Protein AF-A0A850MIR7-F1 (afdb_monomer)

Foldseek 3Di:
DDAAEAEDEAADPPPPDDVVVVVVVCCVVVVRYDYDYYYHPLCVVCVVVVLLVVLQVVQQQDQPDPVCNPDGDRGDPVSSVVSSCVSVCVDVDDPDDDDDDDDD

Solvent-accessible surface area (backbone atoms only — not comparable to full-atom values): 6648 Å² total; per-residue (Å²): 134,86,72,45,77,43,81,46,60,56,64,66,88,59,88,84,70,57,65,70,60,52,48,54,52,47,41,71,73,67,67,57,53,54,75,42,85,45,57,34,58,63,66,66,74,37,72,82,72,44,48,64,59,52,14,43,53,56,36,40,68,58,67,88,40,88,94,49,63,81,66,83,58,85,57,52,71,69,46,27,53,48,37,40,34,41,76,69,59,75,46,87,74,83,95,71,84,85,82,83,80,80,86,127

pLDDT: mean 78.3, std 12.09, range [41.72, 90.81]

Nearest PDB structures (foldseek):
  5mmh-assembly4_D-5  TM=6.174E-01  e=6.036E+00  Pseudomonas aeruginosa PAO1
  3hhf-assembly1_B  TM=5.727E-01  e=7.838E+00  Neisseria meningitidis serogroup B
  3a1i-assembly1_A-2  TM=2.894E-01  e=1.435E+00  Rhodococcus sp. N-771
  2ziw-assembly1_A  TM=2.561E-01  e=3.822E+00  Danio rerio

Radius of gyration: 18.06 Å; Cα contacts (8 Å, |Δi|>4): 85; chains: 1; bounding box: 39×33×47 Å

Sequence (104 aa):
MLYLRIYLYKDCDESNVHLEELQKFIEKKIGFSEIFLRGKFIDFHNKDNKIEDLAKQLATLRVKDIYKPHVEYTPFYGEIEFEKRYLTGKIKQIKGILYLNFDN

Secondary structure (DSSP, 8-state):
--PEEEEEE-----TT--HHHHHHHHHHHHSSEEEEEES-HHHHHTTTS-HHHHHHHHHHS--S-TTSTT---PPPHHHHHHHHHHHTTS--------------

Mean predicted aligned error: 9.9 Å

Structure (mmCIF, N/CA/C/O backbone):
data_AF-A0A850MIR7-F1
#
_entry.id   AF-A0A850MIR7-F1
#
loop_
_atom_site.group_PDB
_atom_site.id
_atom_site.type_symbol
_atom_site.label_atom_id
_atom_site.label_alt_id
_atom_site.label_comp_id
_atom_site.label_asym_id
_atom_site.label_entity_id
_atom_site.label_seq_id
_atom_site.pdbx_PDB_ins_code
_atom_site.Cartn_x
_atom_site.Cartn_y
_atom_site.Cartn_z
_atom_site.occupancy
_atom_site.B_iso_or_equiv
_atom_site.auth_seq_id
_atom_site.auth_comp_id
_atom_site.auth_asym_id
_atom_site.auth_atom_id
_atom_site.pdbx_PDB_model_num
ATOM 1 N N . MET A 1 1 ? -23.808 -19.633 8.050 1.00 53.56 1 MET A N 1
ATOM 2 C CA . MET A 1 1 ? -24.050 -18.175 8.062 1.00 53.56 1 MET A CA 1
ATOM 3 C C . MET A 1 1 ? -22.747 -17.501 7.648 1.00 53.56 1 MET A C 1
ATOM 5 O O . MET A 1 1 ? -21.747 -17.713 8.319 1.00 53.56 1 MET A O 1
ATOM 9 N N . LEU A 1 2 ? -22.708 -16.844 6.485 1.00 55.53 2 LEU A N 1
ATOM 10 C CA . LEU A 1 2 ? -21.498 -16.199 5.955 1.00 55.53 2 LEU A CA 1
ATOM 11 C C . LEU A 1 2 ? -21.278 -14.874 6.695 1.00 55.53 2 LEU A C 1
ATOM 13 O O . LEU A 1 2 ? -22.091 -13.966 6.562 1.00 55.53 2 LEU A O 1
ATOM 17 N N . TYR A 1 3 ? -20.207 -14.779 7.482 1.00 65.44 3 TYR A N 1
ATOM 18 C CA . TYR A 1 3 ? -19.773 -13.511 8.068 1.00 65.44 3 TYR A CA 1
ATOM 19 C C . TYR A 1 3 ? -19.013 -12.710 7.013 1.00 65.44 3 TYR A C 1
ATOM 21 O O . TYR A 1 3 ? -18.012 -13.183 6.469 1.00 65.44 3 TYR A O 1
ATOM 29 N N . LEU A 1 4 ? -19.487 -11.501 6.714 1.00 80.50 4 LEU A N 1
ATOM 30 C CA . LEU A 1 4 ? -18.793 -10.598 5.805 1.00 80.50 4 LEU A CA 1
ATOM 31 C C . LEU A 1 4 ? -17.614 -9.961 6.548 1.00 80.50 4 LEU A C 1
ATOM 33 O O . LEU A 1 4 ? -17.807 -9.308 7.571 1.00 80.50 4 LEU A O 1
ATOM 37 N N . ARG A 1 5 ? -16.393 -10.138 6.042 1.00 87.81 5 ARG A N 1
ATOM 38 C CA . ARG A 1 5 ? -15.207 -9.459 6.581 1.00 87.81 5 ARG A CA 1
ATOM 39 C C . ARG A 1 5 ? -14.936 -8.190 5.792 1.00 87.81 5 ARG A C 1
ATOM 41 O O . ARG A 1 5 ? -14.769 -8.250 4.576 1.00 87.81 5 ARG A O 1
ATOM 48 N N . ILE A 1 6 ? -14.882 -7.059 6.486 1.00 87.31 6 ILE A N 1
ATOM 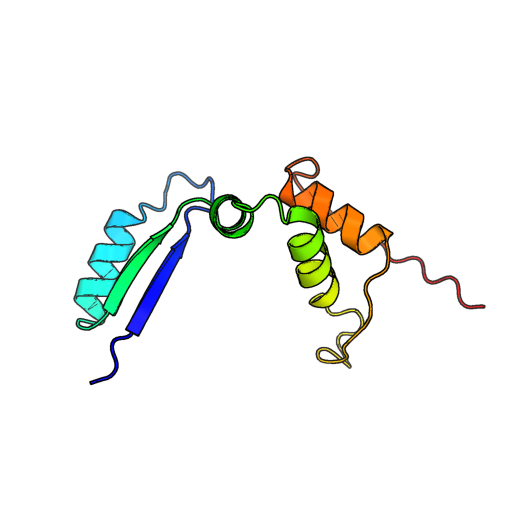49 C CA . ILE A 1 6 ? -14.667 -5.739 5.889 1.00 87.31 6 ILE A CA 1
ATOM 50 C C . ILE A 1 6 ? -13.379 -5.151 6.459 1.00 87.31 6 ILE A C 1
ATOM 52 O O . ILE A 1 6 ? -13.180 -5.134 7.671 1.00 87.31 6 ILE A O 1
ATOM 56 N N . TYR A 1 7 ? -12.510 -4.649 5.585 1.00 88.00 7 TYR A N 1
ATOM 57 C CA . TYR A 1 7 ? -11.254 -4.005 5.964 1.00 88.00 7 TYR A CA 1
ATOM 58 C C . TYR A 1 7 ? -11.300 -2.532 5.566 1.00 88.00 7 TYR A C 1
ATOM 60 O O . TYR A 1 7 ? -11.384 -2.220 4.380 1.00 88.00 7 TYR A O 1
ATOM 68 N N . LEU A 1 8 ? -11.245 -1.638 6.552 1.00 87.00 8 LEU A N 1
ATOM 69 C CA . LEU A 1 8 ? -11.226 -0.191 6.341 1.00 87.00 8 LEU A CA 1
ATOM 70 C C . LEU A 1 8 ? -9.796 0.324 6.527 1.00 87.00 8 LEU A C 1
ATOM 72 O O . LEU A 1 8 ? -9.193 0.049 7.559 1.00 87.00 8 LEU A O 1
ATOM 76 N N . TYR A 1 9 ? -9.254 1.055 5.551 1.00 84.31 9 TYR A N 1
ATOM 77 C CA . TYR A 1 9 ? -7.879 1.574 5.582 1.00 84.31 9 TYR A CA 1
ATOM 78 C C . TYR A 1 9 ? -7.860 3.098 5.676 1.00 84.31 9 TYR A C 1
ATOM 80 O O . TYR A 1 9 ? -8.608 3.779 4.974 1.00 84.31 9 TYR A O 1
ATOM 88 N N . LYS A 1 10 ? -6.958 3.639 6.501 1.00 80.94 10 LYS A N 1
ATOM 89 C CA . LYS A 1 10 ? -6.760 5.086 6.678 1.00 80.94 10 LYS A CA 1
ATOM 90 C C . LYS A 1 10 ? -5.726 5.639 5.699 1.00 80.94 10 LYS A C 1
ATOM 92 O O . LYS A 1 10 ? -4.674 6.106 6.118 1.00 80.94 10 LYS A O 1
ATOM 97 N N . ASP A 1 11 ? -6.002 5.532 4.404 1.00 7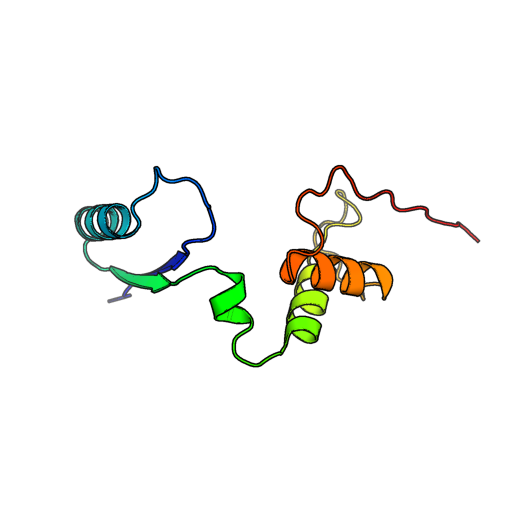0.75 11 ASP A N 1
ATOM 98 C CA . ASP A 1 11 ? -5.048 5.936 3.357 1.00 70.75 11 ASP A CA 1
ATOM 99 C C . ASP A 1 11 ? -5.224 7.385 2.887 1.00 70.75 11 ASP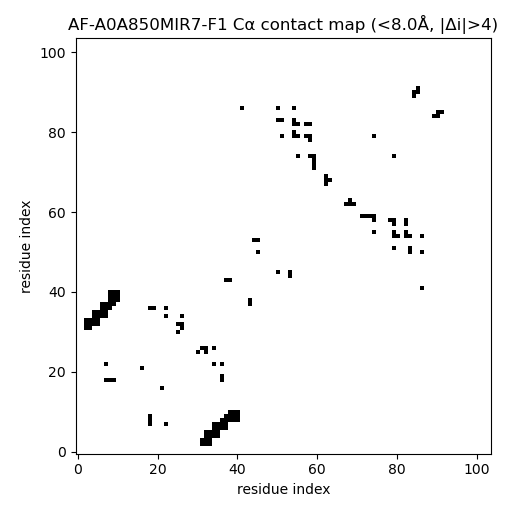 A C 1
ATOM 101 O O . ASP A 1 11 ? -4.298 7.982 2.344 1.00 70.75 11 ASP A O 1
ATOM 105 N N . CYS A 1 12 ? -6.398 7.975 3.123 1.00 60.53 12 CYS A N 1
ATOM 106 C CA . CYS A 1 12 ? -6.641 9.374 2.809 1.00 60.53 12 CYS A CA 1
ATOM 107 C C . CYS A 1 12 ? -6.182 10.256 3.980 1.00 60.53 12 CYS A C 1
ATOM 109 O O . CYS A 1 12 ? -6.639 10.071 5.108 1.00 60.53 12 CYS A O 1
ATOM 111 N N . ASP A 1 13 ? -5.311 11.233 3.709 1.00 62.09 13 ASP A N 1
ATOM 112 C CA . ASP A 1 13 ? -4.947 12.287 4.672 1.00 62.09 13 ASP A CA 1
ATOM 113 C C . ASP A 1 13 ? -6.082 13.333 4.829 1.00 62.09 13 ASP A C 1
ATOM 115 O O . ASP A 1 13 ? -5.923 14.330 5.535 1.00 62.09 13 ASP A O 1
ATOM 119 N N . GLU A 1 14 ? -7.242 13.124 4.190 1.00 61.41 14 GLU A N 1
ATOM 120 C CA . GLU A 1 14 ? -8.429 13.947 4.406 1.00 61.41 14 GLU A CA 1
ATOM 121 C C . GLU A 1 14 ? -8.925 13.805 5.847 1.00 61.41 14 GLU A C 1
ATOM 123 O O . GLU A 1 14 ? -9.381 12.750 6.290 1.00 61.41 14 GLU A O 1
ATOM 128 N N . SER A 1 15 ? -8.892 14.920 6.575 1.00 61.62 15 SER A N 1
ATOM 129 C CA . SER A 1 15 ? -9.330 15.038 7.969 1.00 61.62 15 SER A CA 1
ATOM 130 C C . SER A 1 15 ? -10.805 14.701 8.205 1.00 61.62 15 SER A C 1
ATOM 132 O O . SER A 1 15 ? -11.222 14.610 9.355 1.00 61.62 15 SER A O 1
ATOM 134 N N . ASN A 1 16 ? -11.594 14.548 7.140 1.00 66.50 16 ASN A N 1
ATOM 135 C CA . ASN A 1 16 ? -13.053 14.517 7.203 1.00 66.50 16 ASN A CA 1
ATOM 136 C C . ASN A 1 16 ? -13.643 13.102 7.286 1.00 66.50 16 ASN A C 1
ATOM 138 O O . ASN A 1 16 ? -14.847 12.966 7.489 1.00 66.50 16 ASN A O 1
ATOM 142 N N . VAL A 1 17 ? -12.832 12.049 7.127 1.00 72.00 17 VAL A N 1
ATOM 143 C CA . VAL A 1 17 ? -13.312 10.661 7.210 1.00 72.00 17 VAL A CA 1
ATOM 144 C C . VAL A 1 17 ? -12.856 10.024 8.522 1.00 72.00 17 VAL A C 1
ATOM 146 O O . VAL A 1 17 ? -11.719 9.571 8.662 1.00 72.00 17 VAL A O 1
ATOM 149 N N . HIS A 1 18 ? -13.776 9.951 9.485 1.00 83.38 18 HIS A N 1
ATOM 150 C CA . HIS A 1 18 ? -13.590 9.217 10.735 1.00 83.38 18 HIS A CA 1
ATOM 151 C C . HIS A 1 18 ? -13.950 7.741 10.525 1.00 83.38 18 HIS A C 1
ATOM 153 O O . HIS A 1 18 ? -15.123 7.369 10.444 1.00 83.38 18 HIS A O 1
ATOM 159 N N . LEU A 1 19 ? -12.938 6.878 10.402 1.00 84.88 19 LEU A N 1
ATOM 160 C CA . LEU A 1 19 ? -13.139 5.451 10.120 1.00 84.88 19 LEU A CA 1
ATOM 161 C C . LEU A 1 19 ? -13.949 4.736 11.205 1.00 84.88 19 LEU A C 1
ATOM 163 O O . LEU A 1 19 ? -14.670 3.789 10.905 1.00 84.88 19 LEU A O 1
ATOM 167 N N . GLU A 1 20 ? -13.866 5.206 12.445 1.00 87.94 20 GLU A N 1
ATOM 168 C CA . GLU A 1 20 ? -14.636 4.697 13.575 1.00 87.94 20 GLU A CA 1
ATOM 169 C C . GLU A 1 20 ? -16.140 4.956 13.397 1.00 87.94 20 GLU A C 1
ATOM 171 O O . GLU A 1 20 ? -16.969 4.112 13.738 1.00 87.94 20 GLU A O 1
ATOM 176 N N . GLU A 1 21 ? -16.513 6.110 12.840 1.00 88.50 21 GLU A N 1
ATOM 177 C CA . GLU A 1 21 ? -17.911 6.424 12.525 1.00 88.50 21 GLU A CA 1
ATOM 178 C C . GLU A 1 21 ? -18.402 5.600 11.338 1.00 88.50 21 GLU A C 1
ATOM 180 O O . GLU A 1 21 ? -19.513 5.065 11.366 1.00 88.50 21 GLU A O 1
ATOM 185 N N . LEU A 1 22 ? -17.548 5.434 10.325 1.00 87.94 22 LEU A N 1
ATOM 186 C CA . LEU A 1 22 ? -17.848 4.604 9.165 1.00 87.94 22 LEU A CA 1
ATOM 187 C C . LEU A 1 22 ? -18.046 3.135 9.560 1.00 87.94 22 LEU A C 1
ATOM 189 O O . LEU A 1 22 ? -18.996 2.504 9.098 1.00 87.94 22 LEU A O 1
ATOM 193 N N . GLN A 1 23 ? -17.210 2.601 10.454 1.00 89.12 23 GLN A N 1
ATOM 194 C CA . GLN A 1 23 ? -17.382 1.263 11.015 1.00 89.12 23 GLN A CA 1
ATOM 195 C C . GLN A 1 23 ? -18.755 1.121 11.676 1.00 89.12 23 GLN A C 1
ATOM 197 O O . GLN A 1 23 ? -19.523 0.241 11.289 1.00 89.12 23 GLN A O 1
ATOM 202 N N . LYS A 1 24 ? -19.100 2.018 12.611 1.00 89.50 24 LYS A N 1
ATOM 203 C CA . LYS A 1 24 ? -20.400 1.989 13.306 1.00 89.50 24 LYS A CA 1
ATOM 204 C C . LYS A 1 24 ? -21.571 2.061 12.330 1.00 89.50 24 LYS A C 1
ATOM 206 O O . LYS A 1 24 ? -22.583 1.382 12.509 1.00 89.50 24 LYS A O 1
ATOM 211 N N . PHE A 1 25 ? -21.448 2.887 11.292 1.00 89.44 25 PHE A N 1
ATOM 212 C CA . PHE A 1 25 ? -22.463 3.006 10.252 1.00 89.44 25 PHE A CA 1
ATOM 213 C C . PHE A 1 25 ? -22.658 1.691 9.487 1.00 89.44 25 PHE A C 1
ATOM 215 O O . PHE A 1 25 ? -23.796 1.255 9.296 1.00 89.44 25 PHE A O 1
ATOM 222 N N . ILE A 1 26 ? -21.566 1.045 9.073 1.00 87.56 26 ILE A N 1
ATOM 223 C CA . ILE A 1 26 ? -21.610 -0.216 8.327 1.00 87.56 26 ILE A CA 1
ATOM 224 C C . ILE A 1 26 ? -22.140 -1.350 9.213 1.00 87.56 26 ILE A C 1
ATOM 226 O O . ILE A 1 26 ? -23.023 -2.085 8.772 1.00 87.56 26 ILE A O 1
ATOM 230 N N . GLU A 1 27 ? -21.691 -1.449 10.468 1.00 87.25 27 GLU A N 1
ATOM 231 C CA . GLU A 1 27 ? -22.193 -2.428 11.444 1.00 87.25 27 GLU A CA 1
ATOM 232 C C . GLU A 1 27 ? -23.706 -2.301 11.621 1.00 87.25 27 GLU A C 1
ATOM 234 O O . GLU A 1 27 ? -24.432 -3.289 11.516 1.00 87.25 27 GLU A O 1
ATOM 239 N N . LYS A 1 28 ? -24.206 -1.070 11.792 1.00 88.75 28 LYS A N 1
ATOM 240 C CA . LYS A 1 28 ? -25.644 -0.805 11.923 1.00 88.75 28 LYS A CA 1
ATOM 241 C C . LYS A 1 28 ? -26.430 -1.182 10.666 1.00 88.75 28 LYS A C 1
ATOM 243 O O . LYS A 1 28 ? -27.586 -1.583 10.775 1.00 88.75 28 LYS A O 1
ATOM 248 N N . LYS A 1 29 ? -25.846 -1.003 9.477 1.00 88.06 29 LYS A N 1
ATOM 249 C CA . LYS A 1 29 ? -26.557 -1.176 8.203 1.00 88.06 29 LYS A CA 1
ATOM 250 C C . LYS A 1 29 ? -26.535 -2.609 7.677 1.00 88.06 29 LYS A C 1
ATOM 252 O O . LYS A 1 29 ? -27.511 -3.030 7.066 1.00 88.06 29 LYS A O 1
ATOM 257 N N . ILE A 1 30 ? -25.441 -3.337 7.893 1.00 84.50 30 ILE A N 1
ATOM 258 C CA . ILE A 1 30 ? -25.234 -4.698 7.374 1.00 84.50 30 ILE A CA 1
ATOM 259 C C . ILE A 1 30 ? -25.513 -5.757 8.454 1.00 84.50 30 ILE A C 1
ATOM 261 O O . ILE A 1 30 ? -25.898 -6.879 8.126 1.00 84.50 30 ILE A O 1
ATOM 265 N N . GLY A 1 31 ? -25.376 -5.414 9.739 1.00 74.19 31 GLY A N 1
ATOM 266 C CA . GLY A 1 31 ? -25.719 -6.261 10.888 1.00 74.19 31 GLY A CA 1
ATOM 267 C C . GLY A 1 31 ? -24.738 -7.408 11.164 1.00 74.19 31 GLY A C 1
ATOM 268 O O . GLY A 1 31 ? -24.329 -7.596 12.304 1.00 74.19 31 GLY A O 1
ATOM 269 N N . PHE A 1 32 ? -24.321 -8.156 10.136 1.00 70.56 32 PHE A N 1
ATOM 270 C CA . PHE A 1 32 ? -23.452 -9.337 10.257 1.00 70.56 32 PHE A CA 1
ATOM 271 C C . PHE A 1 32 ? -22.110 -9.155 9.539 1.00 70.56 32 PHE A C 1
ATOM 273 O O . PHE A 1 32 ? -21.766 -9.903 8.618 1.00 70.56 32 PHE A O 1
ATOM 280 N N . SER A 1 33 ? -21.341 -8.150 9.957 1.00 79.06 33 SER A N 1
ATOM 281 C CA . SER A 1 33 ? -19.996 -7.905 9.432 1.00 79.06 33 SER A CA 1
ATOM 282 C C . SER A 1 33 ? -18.954 -7.816 10.539 1.00 79.06 33 SER A C 1
ATOM 284 O O . SER A 1 33 ? -19.140 -7.088 11.508 1.00 79.06 33 SER A O 1
ATOM 286 N N . GLU A 1 34 ? -17.836 -8.511 10.357 1.00 86.12 34 GLU A N 1
ATOM 287 C CA . GLU A 1 34 ? -16.627 -8.321 11.155 1.00 86.12 34 GLU A CA 1
ATOM 288 C C . GLU A 1 34 ? -15.807 -7.214 10.480 1.00 86.12 34 GLU A C 1
ATOM 290 O O . GLU A 1 34 ? -15.269 -7.409 9.383 1.00 86.12 34 GLU A O 1
ATOM 295 N N . ILE A 1 35 ? -15.789 -6.024 11.085 1.00 86.56 35 ILE A N 1
ATOM 296 C CA . ILE A 1 35 ? -15.112 -4.854 10.520 1.00 86.56 35 ILE A CA 1
ATOM 297 C C . ILE A 1 35 ? -13.775 -4.650 11.219 1.00 86.56 35 ILE A C 1
ATOM 299 O O . ILE A 1 35 ? -13.696 -4.544 12.439 1.00 86.56 35 ILE A O 1
ATOM 303 N N . PHE A 1 36 ? -12.718 -4.556 10.423 1.00 87.62 36 PHE A N 1
ATOM 304 C CA . PHE A 1 36 ? -11.363 -4.336 10.895 1.00 87.62 36 PHE A CA 1
ATOM 305 C C . PHE A 1 36 ? -10.864 -2.978 10.422 1.00 87.62 36 PHE A C 1
ATOM 307 O O . PHE A 1 36 ? -10.724 -2.739 9.218 1.00 87.62 36 PHE A O 1
ATOM 314 N N . LEU A 1 37 ? -10.529 -2.119 11.379 1.00 86.00 37 LEU A N 1
ATOM 315 C CA . LEU A 1 37 ? -9.810 -0.885 11.105 1.00 86.00 37 LEU A CA 1
ATOM 316 C C . LEU A 1 37 ? -8.326 -1.189 10.906 1.00 86.00 37 LEU A C 1
ATOM 318 O O . LEU A 1 37 ? -7.682 -1.848 11.725 1.00 86.00 37 LEU A O 1
ATOM 322 N N . ARG A 1 38 ? -7.781 -0.707 9.797 1.00 85.19 38 ARG A N 1
ATOM 323 C CA . ARG A 1 38 ? -6.369 -0.785 9.437 1.00 85.19 38 ARG A CA 1
ATOM 324 C C . ARG A 1 38 ? -5.840 0.632 9.230 1.00 85.19 38 ARG A C 1
ATOM 326 O O . ARG A 1 38 ? -6.582 1.550 8.885 1.00 85.19 38 ARG A O 1
ATOM 333 N N . GLY A 1 39 ? -4.540 0.800 9.465 1.00 77.25 39 GLY A N 1
ATOM 334 C CA . GLY A 1 39 ? -3.830 2.042 9.155 1.00 77.25 39 GLY A CA 1
ATOM 335 C C . GLY A 1 39 ? -3.736 2.282 7.646 1.00 77.25 39 GLY A C 1
ATOM 336 O O . GLY A 1 39 ? -4.586 1.825 6.877 1.00 77.25 39 GLY A O 1
ATOM 337 N N . LYS A 1 40 ? -2.681 2.974 7.210 1.00 78.19 40 LYS A N 1
ATOM 338 C CA . LYS A 1 40 ? -2.402 3.140 5.779 1.00 78.19 40 LYS A CA 1
ATOM 339 C C . LYS A 1 40 ? -2.283 1.770 5.112 1.00 78.19 40 LYS A C 1
ATOM 341 O O . LYS A 1 40 ? -1.755 0.822 5.705 1.00 78.19 40 LYS A O 1
ATOM 346 N N . PHE A 1 41 ? -2.811 1.654 3.897 1.00 77.25 41 PHE A N 1
ATOM 347 C CA . PHE A 1 41 ? -2.820 0.394 3.152 1.00 77.25 41 PHE A CA 1
ATOM 348 C C . PHE A 1 41 ? -1.388 -0.108 2.965 1.00 77.25 41 PHE A C 1
ATOM 350 O O . PHE A 1 41 ? -1.089 -1.271 3.243 1.00 77.25 41 PHE A O 1
ATOM 357 N N . ILE A 1 42 ? -0.483 0.808 2.616 1.00 75.06 42 ILE A N 1
ATOM 358 C CA . ILE A 1 42 ? 0.935 0.503 2.432 1.00 75.06 42 ILE A CA 1
ATOM 359 C C . ILE A 1 42 ? 1.595 0.068 3.736 1.00 75.06 42 ILE A C 1
ATOM 361 O O . ILE A 1 42 ? 2.257 -0.964 3.749 1.00 75.06 42 ILE A O 1
ATOM 365 N N . ASP A 1 43 ? 1.361 0.769 4.846 1.00 76.94 43 ASP A N 1
ATOM 366 C CA . ASP A 1 43 ? 1.945 0.399 6.143 1.00 76.94 43 ASP A CA 1
ATOM 367 C C . ASP A 1 43 ? 1.506 -0.996 6.595 1.00 76.94 43 ASP A C 1
ATOM 369 O O . ASP A 1 43 ? 2.270 -1.712 7.237 1.00 76.94 43 ASP A O 1
ATOM 373 N N . PHE A 1 44 ? 0.274 -1.402 6.268 1.00 75.88 44 PHE A N 1
ATOM 374 C CA . PHE A 1 44 ? -0.223 -2.736 6.590 1.00 75.88 44 PHE A CA 1
ATOM 375 C C . PHE A 1 44 ? 0.441 -3.825 5.739 1.00 75.88 44 PHE A C 1
ATOM 377 O O . PHE A 1 44 ? 0.845 -4.852 6.283 1.00 75.88 44 PHE A O 1
ATOM 384 N N . HIS A 1 45 ? 0.556 -3.609 4.426 1.00 73.69 45 HIS A N 1
ATOM 385 C CA . HIS A 1 45 ? 1.079 -4.613 3.489 1.00 73.69 45 HIS A CA 1
ATOM 386 C C . HIS A 1 45 ? 2.606 -4.625 3.380 1.00 73.69 45 HIS A C 1
ATOM 388 O O . HIS A 1 45 ? 3.177 -5.608 2.918 1.00 73.69 45 HIS A O 1
ATOM 394 N N . ASN A 1 46 ? 3.285 -3.580 3.855 1.00 73.81 46 ASN A N 1
ATOM 395 C CA . ASN A 1 46 ? 4.742 -3.469 3.821 1.00 73.81 46 ASN A CA 1
ATOM 396 C C . ASN A 1 46 ? 5.436 -3.882 5.139 1.00 73.81 46 ASN A C 1
ATOM 398 O O . ASN A 1 46 ? 6.648 -3.721 5.270 1.00 73.81 46 ASN A O 1
ATOM 402 N N . LYS A 1 47 ? 4.706 -4.431 6.124 1.00 67.56 47 LYS A N 1
ATOM 403 C CA . LYS A 1 47 ? 5.268 -4.802 7.444 1.00 67.56 47 LYS A CA 1
ATOM 404 C C . LYS A 1 47 ? 6.451 -5.772 7.381 1.00 67.56 47 LYS A C 1
ATOM 406 O O . LYS A 1 47 ? 7.319 -5.713 8.244 1.00 67.56 47 LYS A O 1
ATOM 411 N N . ASP A 1 48 ? 6.513 -6.610 6.350 1.00 72.12 48 ASP A N 1
ATOM 412 C CA . ASP A 1 48 ? 7.568 -7.616 6.180 1.00 72.12 48 ASP A CA 1
ATOM 413 C C . ASP A 1 48 ? 8.790 -7.104 5.387 1.00 72.12 48 ASP A C 1
ATOM 415 O O . ASP A 1 48 ? 9.605 -7.908 4.940 1.00 72.12 48 ASP A O 1
ATOM 419 N N . ASN A 1 49 ? 8.923 -5.791 5.147 1.00 63.56 49 ASN A N 1
ATOM 420 C CA . ASN A 1 49 ? 9.956 -5.205 4.271 1.00 63.56 49 ASN A CA 1
ATOM 421 C C . ASN A 1 49 ? 9.949 -5.750 2.827 1.00 63.56 49 ASN A C 1
ATOM 423 O O . ASN A 1 49 ? 10.941 -5.654 2.104 1.00 63.56 49 ASN A O 1
ATOM 427 N N . LYS A 1 50 ? 8.811 -6.275 2.365 1.00 79.00 50 LYS A N 1
ATOM 428 C CA . LYS A 1 50 ? 8.618 -6.822 1.011 1.00 79.00 50 LYS A CA 1
ATOM 429 C C . LYS A 1 50 ? 8.224 -5.754 -0.006 1.00 79.00 50 LYS A C 1
ATOM 431 O O . LYS A 1 50 ? 7.422 -5.997 -0.905 1.00 79.00 50 LYS A O 1
ATOM 436 N N . ILE A 1 51 ? 8.778 -4.551 0.128 1.00 85.50 51 ILE A N 1
ATOM 437 C CA . ILE A 1 51 ? 8.399 -3.421 -0.724 1.00 85.50 51 ILE A CA 1
ATOM 438 C C . ILE A 1 51 ? 8.674 -3.697 -2.204 1.00 85.50 51 ILE A C 1
ATOM 440 O O . ILE A 1 51 ? 7.957 -3.212 -3.071 1.00 85.50 51 ILE A O 1
ATOM 444 N N . GLU A 1 52 ? 9.696 -4.502 -2.489 1.00 88.00 52 GLU A N 1
ATOM 445 C CA . GLU A 1 52 ? 10.038 -4.937 -3.837 1.00 88.00 52 GLU A CA 1
ATOM 446 C C . GLU A 1 52 ? 9.003 -5.892 -4.425 1.00 88.00 52 GLU A C 1
ATOM 448 O O . GLU A 1 52 ? 8.557 -5.678 -5.551 1.00 88.00 52 GLU A O 1
ATOM 453 N N . ASP A 1 53 ? 8.562 -6.883 -3.652 1.00 88.69 53 ASP A N 1
ATOM 454 C CA . ASP A 1 53 ? 7.524 -7.814 -4.091 1.00 88.69 53 ASP A CA 1
ATOM 455 C C . ASP A 1 53 ? 6.196 -7.085 -4.302 1.00 88.69 53 ASP A C 1
ATOM 457 O O . ASP A 1 53 ? 5.539 -7.284 -5.323 1.00 88.69 53 ASP A O 1
ATOM 461 N N . LEU A 1 54 ? 5.829 -6.187 -3.380 1.00 87.44 54 LEU A N 1
ATOM 462 C CA . LEU A 1 54 ? 4.618 -5.377 -3.493 1.00 87.44 54 LEU A CA 1
ATOM 463 C C . LEU A 1 54 ? 4.679 -4.448 -4.711 1.00 87.44 54 LEU A C 1
ATOM 465 O O . LEU A 1 54 ? 3.729 -4.386 -5.488 1.00 87.44 54 LEU A O 1
ATOM 469 N N . ALA A 1 55 ? 5.810 -3.772 -4.927 1.00 89.62 55 ALA A N 1
ATOM 470 C CA . ALA A 1 55 ? 6.018 -2.937 -6.104 1.00 89.62 55 ALA A CA 1
ATOM 471 C C . ALA A 1 55 ? 5.927 -3.745 -7.402 1.00 89.62 55 ALA A C 1
ATOM 473 O O . ALA A 1 55 ? 5.311 -3.297 -8.365 1.00 89.62 55 ALA A O 1
ATOM 474 N N . LYS A 1 56 ? 6.492 -4.957 -7.431 1.00 90.81 56 LYS A N 1
ATOM 475 C CA . LYS A 1 56 ? 6.412 -5.853 -8.587 1.00 90.81 56 LYS A CA 1
ATOM 476 C C . LYS A 1 56 ? 4.977 -6.307 -8.855 1.00 90.81 56 LYS A C 1
ATOM 478 O O . LYS A 1 56 ? 4.550 -6.304 -10.008 1.00 90.81 56 LYS A O 1
ATOM 483 N N . GLN A 1 57 ? 4.227 -6.663 -7.814 1.00 89.31 57 GLN A N 1
ATOM 484 C CA . GLN A 1 57 ? 2.812 -7.020 -7.929 1.00 89.31 57 GLN A CA 1
ATOM 485 C C . GLN A 1 57 ? 1.992 -5.856 -8.494 1.00 89.31 57 GLN A C 1
ATOM 487 O O . GLN A 1 57 ? 1.298 -6.032 -9.491 1.00 89.31 57 GLN A O 1
ATOM 492 N N . LEU A 1 58 ? 2.134 -4.653 -7.934 1.00 88.19 58 LEU A N 1
ATOM 493 C CA . LEU A 1 58 ? 1.448 -3.454 -8.427 1.00 88.19 58 LEU A CA 1
ATOM 494 C C . LEU A 1 58 ? 1.836 -3.121 -9.870 1.00 88.19 58 LEU A C 1
ATOM 496 O O . LEU A 1 58 ? 0.968 -2.854 -10.699 1.00 88.19 58 LEU A O 1
ATOM 500 N N . ALA A 1 59 ? 3.124 -3.218 -10.197 1.00 89.69 59 ALA A N 1
ATOM 501 C CA . ALA A 1 59 ? 3.619 -2.975 -11.543 1.00 89.69 59 ALA A CA 1
ATOM 502 C C . ALA A 1 59 ? 3.084 -3.988 -12.562 1.00 89.69 59 ALA A C 1
ATOM 504 O O . ALA A 1 59 ? 3.059 -3.656 -13.740 1.00 89.69 59 ALA A O 1
ATOM 505 N N . THR A 1 60 ? 2.655 -5.182 -12.137 1.00 89.44 60 THR A N 1
ATOM 506 C CA . THR A 1 60 ? 2.051 -6.227 -12.991 1.00 89.44 60 THR A CA 1
ATOM 507 C C . THR A 1 60 ? 0.556 -5.982 -13.238 1.00 89.44 60 THR A C 1
ATOM 509 O O . THR A 1 60 ? 0.004 -6.463 -14.221 1.00 89.44 60 THR A O 1
ATOM 512 N N . LEU A 1 61 ? -0.107 -5.209 -12.372 1.00 87.50 61 LEU A N 1
ATOM 513 C CA . LEU A 1 61 ? -1.541 -4.911 -12.461 1.00 87.50 61 LEU A CA 1
ATOM 514 C C . LEU A 1 61 ? -1.878 -3.717 -13.373 1.00 87.50 61 LEU A C 1
ATOM 516 O O . LEU A 1 61 ? -3.056 -3.398 -13.542 1.00 87.50 61 LEU A O 1
ATOM 520 N N . ARG A 1 62 ? -0.890 -3.016 -13.945 1.00 84.00 62 ARG A N 1
ATOM 521 C CA . ARG A 1 62 ? -1.168 -1.868 -14.821 1.00 84.00 62 ARG A CA 1
ATOM 522 C C . ARG A 1 62 ? -1.716 -2.310 -16.164 1.00 84.00 62 ARG A C 1
ATOM 524 O O . ARG A 1 62 ? -1.112 -3.070 -16.903 1.00 84.00 62 ARG A O 1
ATOM 531 N N . VAL A 1 63 ? -2.818 -1.703 -16.567 1.00 83.06 63 VAL A N 1
ATOM 532 C CA . VAL A 1 63 ? -3.327 -1.881 -17.924 1.00 83.06 63 VAL A CA 1
ATOM 533 C C . VAL A 1 63 ? -2.415 -1.137 -18.907 1.00 83.06 63 VAL A C 1
ATOM 535 O O . VAL A 1 63 ? -2.389 0.092 -18.916 1.00 83.06 63 VAL A O 1
ATOM 538 N N . LYS A 1 64 ? -1.658 -1.883 -19.725 1.00 80.69 64 LYS A N 1
ATOM 539 C CA . LYS A 1 64 ? -0.806 -1.328 -20.799 1.00 80.69 64 LYS A CA 1
ATOM 540 C C . LYS A 1 64 ? -1.575 -1.051 -22.089 1.00 80.69 64 LYS A C 1
ATOM 542 O O . LYS A 1 64 ? -1.255 -0.111 -22.805 1.00 80.69 64 LYS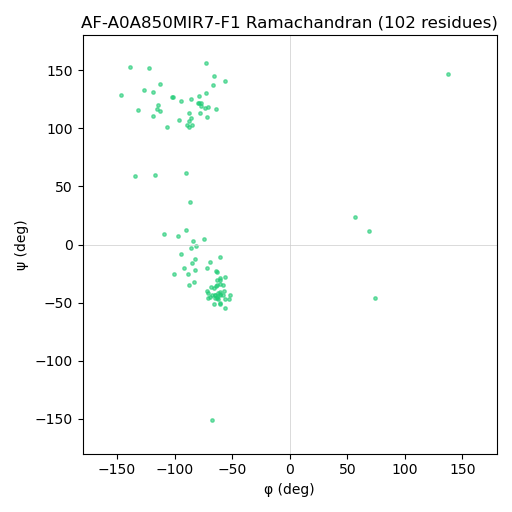 A O 1
ATOM 547 N N . ASP A 1 65 ? -2.586 -1.866 -22.366 1.00 81.94 65 ASP A N 1
ATOM 548 C CA . ASP A 1 65 ? -3.464 -1.740 -23.524 1.00 81.94 65 ASP A CA 1
ATOM 549 C C . ASP A 1 65 ? -4.914 -1.839 -23.045 1.00 81.94 65 ASP A C 1
ATOM 551 O O . ASP A 1 65 ? -5.348 -2.872 -22.532 1.00 81.94 65 ASP A O 1
ATOM 555 N N . ILE A 1 66 ? -5.667 -0.752 -23.208 1.00 85.19 66 ILE A N 1
ATOM 556 C CA . ILE A 1 66 ? -7.073 -0.674 -22.797 1.00 85.19 66 ILE A CA 1
ATOM 557 C C . ILE A 1 66 ? -7.969 -1.656 -23.563 1.00 85.19 66 ILE A C 1
ATOM 559 O O . ILE A 1 66 ? -9.016 -2.043 -23.050 1.00 85.19 66 ILE A O 1
ATOM 563 N N . TYR A 1 67 ? -7.561 -2.089 -24.760 1.00 88.69 67 TYR A N 1
ATOM 564 C CA . TYR A 1 67 ? -8.273 -3.099 -25.544 1.00 88.69 67 TYR A CA 1
ATOM 565 C C . TYR A 1 67 ? -7.939 -4.525 -25.091 1.00 88.69 67 TYR A C 1
ATOM 567 O O . TYR A 1 67 ? -8.631 -5.472 -25.463 1.00 88.69 67 TYR A O 1
ATOM 575 N N . LYS A 1 68 ? -6.895 -4.688 -24.269 1.00 85.31 68 LYS A N 1
ATOM 576 C CA . LYS A 1 68 ? -6.437 -5.969 -23.720 1.00 85.31 68 LYS A CA 1
ATOM 577 C C . LYS A 1 68 ? -6.150 -5.862 -22.211 1.00 85.31 68 LYS A C 1
ATOM 579 O O . LYS A 1 68 ? -5.037 -6.155 -21.773 1.00 85.31 68 LYS A O 1
ATOM 584 N N . PRO A 1 69 ? -7.145 -5.490 -21.385 1.00 82.81 69 PRO A N 1
ATOM 585 C CA . PRO A 1 69 ? -6.926 -5.101 -19.988 1.00 82.81 69 PRO A CA 1
ATOM 586 C C . PRO A 1 69 ? -6.508 -6.246 -19.058 1.00 82.81 69 PRO A C 1
ATOM 588 O O . PRO A 1 69 ? -6.045 -5.995 -17.951 1.00 82.81 69 PRO A O 1
ATOM 591 N N . HIS A 1 70 ? -6.681 -7.496 -19.489 1.00 85.44 70 HIS A N 1
ATOM 592 C CA . HIS A 1 70 ? -6.392 -8.692 -18.692 1.00 85.44 70 HIS A CA 1
ATOM 593 C C . HIS A 1 70 ? -5.159 -9.461 -19.177 1.00 85.44 70 HIS A C 1
ATOM 595 O O . HIS A 1 70 ? -4.934 -10.588 -18.744 1.00 85.44 70 HIS A O 1
ATOM 601 N N . VAL A 1 71 ? -4.382 -8.897 -20.105 1.00 85.19 71 VAL A N 1
ATOM 602 C CA . VAL A 1 71 ? -3.144 -9.539 -20.554 1.00 85.19 71 VAL A CA 1
ATOM 603 C C . VAL A 1 71 ? -2.093 -9.402 -19.462 1.00 85.19 71 VAL A C 1
ATOM 605 O O . VAL A 1 71 ? -1.685 -8.294 -19.118 1.00 85.19 71 VAL A O 1
ATOM 608 N N . GLU A 1 72 ? -1.645 -10.540 -18.938 1.00 81.19 72 GLU A N 1
ATOM 609 C CA . GLU A 1 72 ? -0.508 -10.589 -18.027 1.00 81.19 72 GLU A CA 1
ATOM 610 C C . GLU A 1 72 ? 0.774 -10.189 -18.763 1.00 81.19 72 GLU A C 1
ATOM 612 O O . GLU A 1 72 ? 1.036 -10.615 -19.889 1.00 81.19 72 GLU A O 1
ATOM 617 N N . TYR A 1 73 ? 1.605 -9.383 -18.113 1.00 84.44 73 TYR A N 1
ATOM 618 C CA . TYR A 1 73 ? 2.929 -9.039 -18.611 1.00 84.44 73 TYR A CA 1
ATOM 619 C C 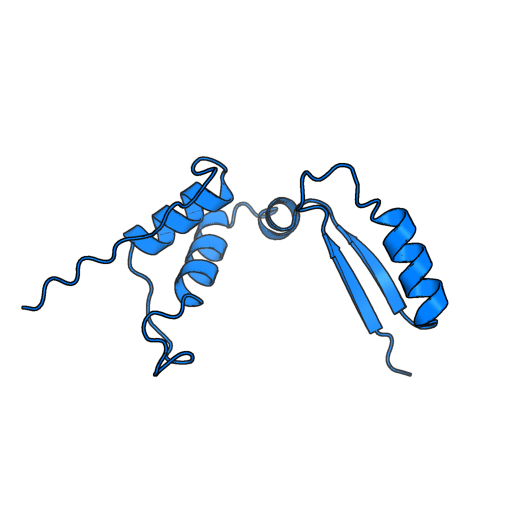. TYR A 1 73 ? 3.926 -9.045 -17.463 1.00 84.44 73 TYR A C 1
ATOM 621 O O . TYR A 1 73 ? 3.596 -8.784 -16.309 1.00 84.44 73 TYR A O 1
ATOM 629 N N . THR A 1 74 ? 5.186 -9.301 -17.796 1.00 89.00 74 THR A N 1
ATOM 630 C CA . THR A 1 74 ? 6.269 -9.092 -16.838 1.00 89.00 74 THR A CA 1
ATOM 631 C C . THR A 1 74 ? 6.596 -7.596 -16.800 1.00 89.00 74 THR A C 1
ATOM 633 O O . THR A 1 74 ? 6.893 -7.027 -17.855 1.00 89.00 74 THR A O 1
ATOM 636 N N . PRO A 1 75 ? 6.510 -6.924 -15.638 1.00 89.12 75 PRO A N 1
ATOM 637 C CA . PRO A 1 75 ? 6.807 -5.499 -15.546 1.00 89.12 75 PRO A CA 1
ATOM 638 C C . PRO A 1 75 ? 8.284 -5.223 -15.832 1.00 89.12 75 PRO A C 1
ATOM 640 O O . PRO A 1 75 ? 9.163 -6.001 -15.453 1.00 89.12 75 PRO A O 1
ATOM 643 N N . PHE A 1 76 ? 8.566 -4.089 -16.470 1.00 89.94 76 PHE A N 1
ATOM 644 C CA . PHE A 1 76 ? 9.938 -3.630 -16.656 1.00 89.94 76 PHE A CA 1
ATOM 645 C C . PHE A 1 76 ? 10.528 -3.124 -15.338 1.00 89.94 76 PHE A C 1
ATOM 647 O O . PHE A 1 7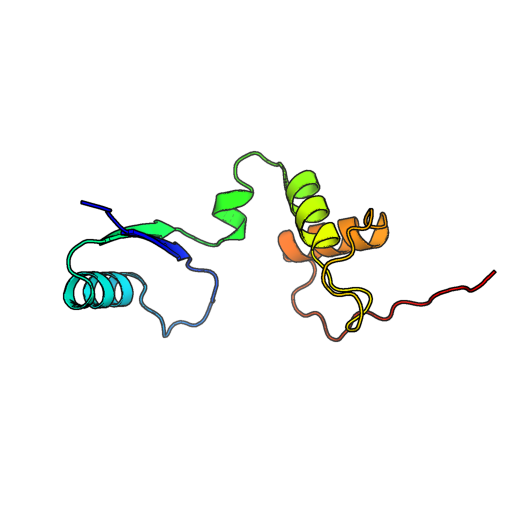6 ? 9.812 -2.638 -14.462 1.00 89.94 76 PHE A O 1
ATOM 654 N N . TYR A 1 77 ? 11.858 -3.145 -15.227 1.00 88.44 77 TYR A N 1
ATOM 655 C CA . TYR A 1 77 ? 12.565 -2.647 -14.042 1.00 88.44 77 TYR A CA 1
ATOM 656 C C . TYR A 1 77 ? 12.147 -1.218 -13.656 1.00 88.44 77 TYR A C 1
ATOM 658 O O . TYR A 1 77 ? 11.876 -0.946 -12.489 1.00 88.44 77 TYR A O 1
ATOM 666 N N . GLY A 1 78 ? 12.016 -0.321 -14.640 1.00 86.38 78 GLY A N 1
ATOM 667 C CA . GLY A 1 78 ? 11.582 1.059 -14.402 1.00 86.38 78 GLY A CA 1
ATOM 668 C C . GLY A 1 78 ? 10.160 1.174 -13.843 1.00 86.38 78 GLY A C 1
ATOM 669 O O . GLY A 1 78 ? 9.891 2.080 -13.059 1.00 86.38 78 GLY A O 1
ATOM 670 N N . GLU A 1 79 ? 9.265 0.245 -14.190 1.00 88.38 79 GLU A N 1
ATOM 671 C CA . GLU A 1 79 ? 7.902 0.197 -13.647 1.00 88.38 79 GLU A CA 1
ATOM 672 C C . GLU A 1 79 ? 7.922 -0.241 -12.179 1.00 88.38 79 GLU A C 1
ATOM 674 O O . GLU A 1 79 ? 7.268 0.377 -11.344 1.00 88.38 79 GLU A O 1
ATOM 679 N N . ILE A 1 80 ? 8.743 -1.239 -11.842 1.00 90.44 80 ILE A N 1
ATOM 680 C CA . ILE A 1 80 ? 8.934 -1.688 -10.456 1.00 90.44 80 ILE A CA 1
ATOM 681 C C . ILE A 1 80 ? 9.555 -0.566 -9.609 1.00 90.44 80 ILE A C 1
ATOM 683 O O . ILE A 1 80 ? 9.077 -0.272 -8.515 1.00 90.44 80 ILE A O 1
ATOM 687 N N . GLU A 1 81 ? 10.598 0.101 -10.111 1.00 88.75 81 GLU A N 1
ATOM 688 C CA . GLU A 1 81 ? 11.245 1.221 -9.415 1.00 88.75 81 GLU A CA 1
ATOM 689 C C . GLU A 1 81 ? 10.311 2.416 -9.231 1.00 88.75 81 GLU A C 1
ATOM 691 O O . GLU A 1 81 ? 10.355 3.097 -8.203 1.00 88.75 81 GLU A O 1
ATOM 696 N N . PHE A 1 82 ? 9.444 2.671 -10.207 1.00 87.44 82 PHE A N 1
ATOM 697 C CA . PHE A 1 82 ? 8.411 3.682 -10.078 1.00 87.44 82 PHE A CA 1
ATOM 698 C C . PHE A 1 82 ? 7.466 3.362 -8.914 1.00 87.44 82 PHE A C 1
ATOM 700 O O . PHE A 1 82 ? 7.286 4.208 -8.036 1.00 87.44 82 PHE A O 1
ATOM 707 N N . GLU A 1 83 ? 6.920 2.141 -8.865 1.00 88.38 83 GLU A N 1
ATOM 708 C CA . GLU A 1 83 ? 6.032 1.720 -7.777 1.00 88.38 83 GLU A CA 1
ATOM 709 C C . GLU A 1 83 ? 6.757 1.775 -6.426 1.00 88.38 83 GLU A C 1
ATOM 711 O O . GLU A 1 83 ? 6.241 2.361 -5.481 1.00 88.38 83 GLU A O 1
ATOM 716 N N . LYS A 1 84 ? 8.009 1.303 -6.332 1.00 88.69 84 LYS A N 1
ATOM 717 C CA . LYS A 1 84 ? 8.836 1.438 -5.116 1.00 88.69 84 LYS A CA 1
ATOM 718 C C . LYS A 1 84 ? 8.926 2.888 -4.630 1.00 88.69 84 LYS A C 1
ATOM 720 O O . LYS A 1 84 ? 8.786 3.169 -3.436 1.00 88.69 84 LYS A O 1
ATOM 725 N N . ARG A 1 85 ? 9.186 3.835 -5.534 1.00 86.38 85 ARG A N 1
ATOM 726 C CA . ARG A 1 85 ? 9.297 5.263 -5.191 1.00 86.38 85 ARG A CA 1
ATOM 727 C C . ARG A 1 85 ? 7.956 5.859 -4.773 1.00 86.38 85 ARG A C 1
ATOM 729 O O . ARG A 1 85 ? 7.930 6.696 -3.873 1.00 86.38 85 ARG A O 1
ATOM 736 N N . TYR A 1 86 ? 6.866 5.427 -5.397 1.00 83.38 86 TYR A N 1
ATOM 737 C CA . TYR A 1 86 ? 5.516 5.824 -5.014 1.00 83.38 86 TYR A CA 1
ATOM 738 C C . TYR A 1 86 ? 5.158 5.299 -3.616 1.00 83.38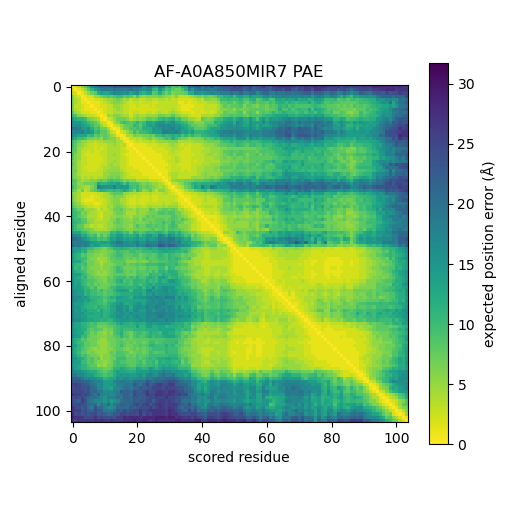 86 TYR A C 1
ATOM 740 O O . TYR A 1 86 ? 4.836 6.085 -2.728 1.00 83.38 86 TYR A O 1
ATOM 748 N N . LEU A 1 87 ? 5.355 4.000 -3.379 1.00 82.44 87 LEU A N 1
ATOM 749 C CA . LEU A 1 87 ? 5.120 3.325 -2.099 1.00 82.44 87 LEU A CA 1
ATOM 750 C C . LEU A 1 87 ? 5.925 3.920 -0.936 1.00 82.44 87 LEU A C 1
ATOM 752 O O . LEU A 1 87 ? 5.442 3.982 0.189 1.00 82.44 87 LEU A O 1
ATOM 756 N N . THR A 1 88 ? 7.151 4.380 -1.195 1.00 81.19 88 THR A N 1
ATOM 757 C CA . THR A 1 88 ? 8.003 5.035 -0.183 1.00 81.19 88 THR A CA 1
ATOM 758 C C . THR A 1 88 ? 7.714 6.527 0.002 1.00 81.19 88 THR A C 1
ATOM 760 O O . THR A 1 88 ? 8.433 7.200 0.740 1.00 81.19 88 THR A O 1
ATOM 763 N N . GLY A 1 89 ? 6.712 7.083 -0.686 1.00 74.75 89 GLY A N 1
ATOM 764 C CA . GLY A 1 89 ? 6.383 8.509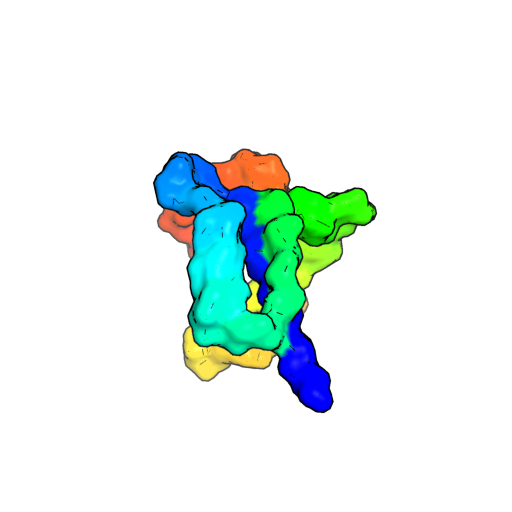 -0.619 1.00 74.75 89 GLY A CA 1
ATOM 765 C C . GLY A 1 89 ? 7.436 9.430 -1.251 1.00 74.75 89 GLY A C 1
ATOM 766 O O . GLY A 1 89 ? 7.367 10.650 -1.083 1.00 74.75 89 GLY A O 1
ATOM 767 N N . LYS A 1 90 ? 8.404 8.875 -1.997 1.00 76.12 90 LYS A N 1
ATOM 768 C CA . LYS A 1 90 ? 9.403 9.646 -2.760 1.00 76.12 90 LYS A CA 1
ATOM 769 C C . LYS A 1 90 ? 8.787 10.323 -3.987 1.00 76.12 90 LYS A C 1
ATOM 771 O O . LYS A 1 90 ? 9.344 11.296 -4.485 1.00 76.12 90 LYS A O 1
ATOM 776 N N . ILE A 1 91 ? 7.635 9.838 -4.455 1.00 72.81 91 ILE A N 1
ATOM 777 C CA . ILE A 1 91 ? 6.805 10.482 -5.479 1.00 72.81 91 ILE A CA 1
ATOM 778 C C . ILE A 1 91 ? 5.446 10.788 -4.851 1.00 72.81 91 ILE A C 1
ATOM 780 O O . ILE A 1 91 ? 4.683 9.877 -4.553 1.00 72.81 91 ILE A O 1
ATOM 784 N N . LYS A 1 92 ? 5.145 12.075 -4.646 1.00 63.19 92 LYS A N 1
ATOM 785 C CA . LYS A 1 92 ? 3.891 12.521 -4.009 1.00 63.19 92 LYS A CA 1
ATOM 786 C C . LYS A 1 92 ? 2.734 12.730 -4.988 1.00 63.19 92 LYS A C 1
ATOM 788 O O . LYS A 1 92 ? 1.581 12.656 -4.588 1.00 63.19 92 LYS A O 1
ATOM 793 N N . GLN A 1 93 ? 3.028 13.007 -6.258 1.00 60.19 93 GLN A N 1
ATOM 794 C CA . GLN A 1 93 ? 2.026 13.202 -7.306 1.00 60.19 93 GLN A CA 1
ATOM 795 C C . GLN A 1 93 ? 2.554 12.684 -8.637 1.00 60.19 93 GLN A C 1
ATOM 797 O O . GLN A 1 93 ? 3.638 13.065 -9.081 1.00 60.19 93 GLN A O 1
ATOM 802 N N . ILE A 1 94 ? 1.756 11.843 -9.283 1.00 61.91 94 ILE A N 1
ATOM 803 C CA . ILE A 1 94 ? 2.016 11.337 -10.624 1.00 61.91 94 ILE A CA 1
ATOM 804 C C . ILE A 1 94 ? 1.219 12.227 -11.574 1.00 61.91 94 ILE A C 1
ATOM 806 O O . ILE A 1 94 ? -0.003 12.145 -11.615 1.00 61.91 94 ILE A O 1
ATOM 810 N N . LYS A 1 95 ? 1.896 13.108 -12.319 1.00 56.16 95 LYS A N 1
ATOM 811 C CA . LYS A 1 95 ? 1.234 13.974 -13.317 1.00 56.16 95 LYS A CA 1
ATOM 812 C C . LYS A 1 95 ? 0.981 13.270 -14.659 1.00 56.16 95 LYS A C 1
ATOM 814 O O . LYS A 1 95 ? 0.403 13.861 -15.561 1.00 56.16 95 LYS A O 1
ATOM 819 N N . GLY A 1 96 ? 1.404 12.015 -14.771 1.00 54.81 96 GLY A N 1
ATOM 820 C CA . GLY A 1 96 ? 1.344 11.196 -15.976 1.00 54.81 96 GLY A CA 1
ATOM 821 C C . GLY A 1 96 ? 2.643 10.413 -16.139 1.00 54.81 96 GLY A C 1
ATOM 822 O O . GLY A 1 96 ? 3.708 10.881 -15.737 1.00 54.81 96 GLY A O 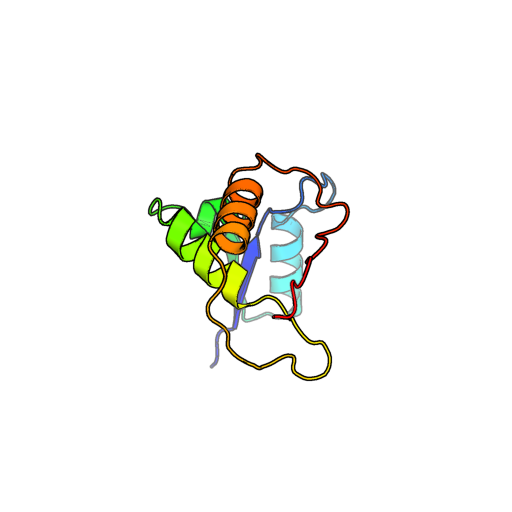1
ATOM 823 N N . ILE A 1 97 ? 2.549 9.207 -16.691 1.00 59.31 97 ILE A N 1
ATOM 824 C CA . ILE A 1 97 ? 3.702 8.365 -17.021 1.00 59.31 97 ILE A CA 1
ATOM 825 C C . ILE A 1 97 ? 3.735 8.277 -18.538 1.00 59.31 97 ILE A C 1
ATOM 827 O O . ILE A 1 97 ? 2.799 7.761 -19.144 1.00 59.31 97 ILE A O 1
ATOM 831 N N . LEU A 1 98 ? 4.782 8.829 -19.146 1.00 57.44 98 LEU A N 1
ATOM 832 C CA . LEU A 1 98 ? 4.993 8.715 -20.581 1.00 57.44 98 LEU A CA 1
ATOM 833 C C . LEU A 1 98 ? 5.767 7.427 -20.854 1.00 57.44 98 LEU A C 1
ATOM 835 O O . LEU A 1 98 ? 6.933 7.306 -20.478 1.00 57.44 98 LEU A O 1
ATOM 839 N N . TYR A 1 99 ? 5.114 6.478 -21.510 1.00 58.34 99 TYR A N 1
ATOM 840 C CA . TYR A 1 99 ? 5.764 5.290 -22.042 1.00 58.34 99 TYR A CA 1
ATOM 841 C C . TYR A 1 99 ? 6.311 5.622 -23.433 1.00 58.34 99 TYR A C 1
ATOM 843 O O . TYR A 1 99 ? 5.543 5.829 -24.370 1.00 58.34 99 TYR A O 1
ATOM 851 N N . LEU A 1 100 ? 7.635 5.716 -23.562 1.00 55.41 100 LEU A N 1
ATOM 852 C CA . LEU A 1 100 ? 8.298 5.779 -24.863 1.00 55.41 100 LEU A CA 1
ATOM 853 C C . LEU A 1 100 ? 8.545 4.341 -25.324 1.00 55.41 100 LEU A C 1
ATOM 855 O O . LEU A 1 100 ? 9.469 3.689 -24.841 1.00 55.41 100 LEU A O 1
ATOM 859 N N . ASN A 1 101 ? 7.700 3.841 -26.224 1.00 51.47 101 ASN A N 1
ATOM 860 C CA . ASN A 1 101 ? 8.000 2.611 -26.947 1.00 51.47 101 ASN A CA 1
ATOM 861 C C . ASN A 1 101 ? 9.027 2.950 -28.032 1.00 51.47 101 ASN A C 1
ATOM 863 O O . ASN A 1 101 ? 8.766 3.788 -28.893 1.00 51.47 101 ASN A O 1
ATOM 867 N N . PHE A 1 102 ? 10.203 2.328 -27.963 1.00 49.12 102 PHE A N 1
ATOM 868 C CA . PHE A 1 102 ? 11.098 2.248 -29.110 1.00 49.12 102 PHE A CA 1
ATOM 869 C C . PHE A 1 102 ? 10.711 0.989 -29.875 1.00 49.12 102 PHE A C 1
ATOM 871 O O . PHE A 1 102 ? 11.010 -0.119 -29.428 1.00 49.12 102 PHE A O 1
ATOM 878 N N . ASP A 1 103 ? 9.999 1.167 -30.983 1.00 51.94 103 ASP A N 1
ATOM 879 C CA . ASP A 1 103 ? 9.780 0.092 -31.942 1.00 51.94 103 ASP A CA 1
ATOM 880 C C . ASP A 1 103 ? 11.122 -0.177 -32.644 1.00 51.94 103 ASP A C 1
ATOM 882 O O . ASP A 1 103 ? 11.699 0.729 -33.249 1.00 51.94 103 ASP A O 1
ATOM 886 N N . ASN A 1 104 ? 11.640 -1.399 -32.495 1.00 41.72 104 ASN A N 1
ATOM 887 C CA . ASN A 1 104 ? 12.721 -1.943 -33.324 1.00 41.72 104 ASN A CA 1
ATOM 888 C C . ASN A 1 104 ? 12.113 -2.714 -34.494 1.00 41.72 104 ASN A C 1
ATOM 890 O O . ASN A 1 104 ? 11.176 -3.504 -34.232 1.00 41.72 104 ASN A O 1
#